Protein AF-A0A843C0A8-F1 (afdb_monomer)

Mean predicted aligned error: 5.06 Å

pLDDT: mean 87.98, std 15.16, range [51.0, 98.56]

Secondary structure (DSSP, 8-state):
-HHHHHHHTTSHHHHHHHHHHHHIIIIIIIIISSTTHHHH-GGG--HHHHHHHHHHHHHHTTTHHHHHHHHHHH-TTTGGGS-HHHHHHHHHHHHHHHHHHH-

Sequence (103 aa):
MEETIKKECSDVNVALLLATALHAEGEEIRIGRAGEAGEEDAACIVTDELIGIDIVEYIGGKKALFNFVYYDTRKPGILGRLGVFMDDAIGGLIAGCMTKMLE

Solvent-accessible surface area (backbone atoms only — not comparable to full-atom values): 5330 Å² total; per-residue (Å²): 104,72,66,52,48,58,53,49,57,67,36,68,67,47,37,50,52,49,51,48,27,51,44,42,54,58,42,33,53,71,72,51,80,44,51,70,47,49,77,77,41,57,86,78,59,59,62,32,57,49,48,9,48,52,39,8,38,72,60,24,33,79,72,8,50,60,48,24,55,54,39,62,77,61,30,63,83,67,36,67,71,48,55,77,21,45,24,30,36,50,30,7,47,51,18,2,44,54,40,53,73,73,109

Radius of gyration: 13.35 Å; Cα contacts (8 Å, |Δi|>4): 136; chains: 1; bounding box: 30×21×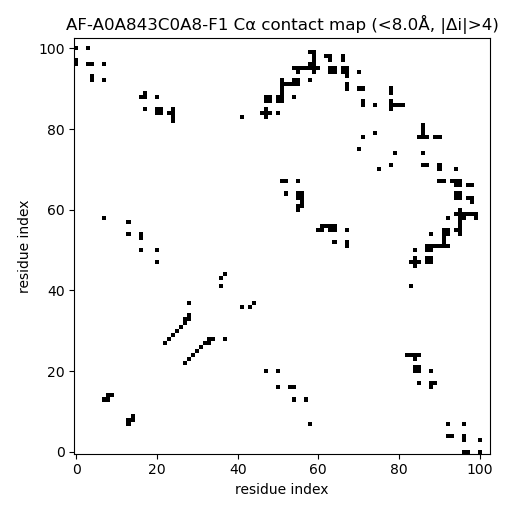39 Å

Structure (mmCIF, N/CA/C/O backbone):
data_AF-A0A843C0A8-F1
#
_entry.id   AF-A0A843C0A8-F1
#
loop_
_atom_site.group_PDB
_atom_site.id
_atom_site.type_symbol
_atom_site.label_atom_id
_atom_site.label_alt_id
_atom_site.label_comp_id
_atom_site.label_asym_id
_atom_site.label_entity_id
_atom_site.label_seq_id
_atom_site.pdbx_PDB_ins_code
_atom_site.Cartn_x
_atom_site.Cartn_y
_atom_site.Cartn_z
_atom_site.occupancy
_atom_site.B_iso_or_equiv
_atom_site.auth_seq_id
_atom_site.auth_comp_id
_atom_site.auth_asym_id
_atom_site.auth_atom_id
_atom_site.pdbx_PDB_model_num
ATOM 1 N N . MET A 1 1 ? -2.539 -6.591 15.022 1.00 91.19 1 MET A N 1
ATOM 2 C CA . MET A 1 1 ? -1.842 -6.420 13.732 1.00 91.19 1 MET A CA 1
ATOM 3 C C . MET A 1 1 ? -2.346 -7.424 12.721 1.00 91.19 1 MET A C 1
ATOM 5 O O . MET A 1 1 ? -2.997 -7.006 11.782 1.00 91.19 1 MET A O 1
ATOM 9 N N . GLU A 1 2 ? -2.148 -8.728 12.934 1.00 94.94 2 GLU A N 1
ATOM 10 C CA . GLU A 1 2 ? -2.644 -9.758 12.006 1.00 94.94 2 GLU A CA 1
ATOM 11 C C . GLU A 1 2 ? -4.156 -9.661 11.734 1.00 94.94 2 GLU A C 1
ATOM 13 O O . GLU A 1 2 ? -4.574 -9.673 10.582 1.00 94.94 2 GLU A O 1
ATOM 18 N N . GLU A 1 3 ? -4.979 -9.517 12.777 1.00 95.94 3 GLU A N 1
ATOM 19 C CA . GLU A 1 3 ? -6.435 -9.380 12.630 1.00 95.94 3 GLU A CA 1
ATOM 20 C C . GLU A 1 3 ? -6.830 -8.122 11.841 1.00 95.94 3 GLU A C 1
ATOM 22 O O . GLU A 1 3 ? -7.658 -8.198 10.936 1.00 95.94 3 GLU A O 1
ATOM 27 N N . THR A 1 4 ? -6.186 -6.986 12.125 1.00 96.88 4 THR A N 1
ATOM 28 C CA . THR A 1 4 ? -6.382 -5.732 11.384 1.00 96.88 4 THR A CA 1
ATOM 29 C C . THR A 1 4 ? -6.036 -5.913 9.914 1.00 96.88 4 THR A C 1
ATOM 31 O O . THR A 1 4 ? -6.850 -5.587 9.063 1.00 96.88 4 THR A O 1
ATOM 34 N N . ILE A 1 5 ? -4.882 -6.512 9.609 1.00 97.31 5 ILE A N 1
ATOM 35 C CA . ILE A 1 5 ? -4.467 -6.783 8.229 1.00 97.31 5 ILE A CA 1
ATOM 36 C C . ILE A 1 5 ? -5.505 -7.657 7.517 1.00 97.31 5 ILE A C 1
ATOM 38 O O . ILE A 1 5 ? -5.927 -7.321 6.418 1.00 97.31 5 ILE A O 1
ATOM 42 N N . LYS A 1 6 ? -5.981 -8.742 8.145 1.00 97.50 6 LYS A N 1
ATOM 43 C CA . LYS A 1 6 ? -7.025 -9.602 7.554 1.00 97.50 6 LYS A CA 1
ATOM 44 C C . LYS A 1 6 ? -8.316 -8.833 7.269 1.00 97.50 6 LYS A C 1
ATOM 46 O O . LYS A 1 6 ? -8.933 -9.042 6.225 1.00 97.50 6 LYS A O 1
ATOM 51 N N . LYS A 1 7 ? -8.718 -7.956 8.191 1.00 97.50 7 LYS A N 1
ATOM 52 C CA . LYS A 1 7 ? -9.901 -7.110 8.035 1.00 97.50 7 LYS A CA 1
ATOM 53 C C . LYS A 1 7 ? -9.738 -6.136 6.870 1.00 97.50 7 LYS A C 1
ATOM 55 O O . LYS A 1 7 ? -10.614 -6.097 6.015 1.00 97.50 7 LYS A O 1
ATOM 60 N N . GLU A 1 8 ? -8.635 -5.392 6.814 1.00 97.88 8 GLU A N 1
ATOM 61 C CA . GLU A 1 8 ? -8.407 -4.413 5.745 1.00 97.88 8 GLU A CA 1
ATOM 62 C C . GLU A 1 8 ? -8.216 -5.096 4.384 1.00 97.88 8 GLU A C 1
ATOM 64 O O . GLU A 1 8 ? -8.770 -4.626 3.404 1.00 97.88 8 GLU A O 1
ATOM 69 N N . CYS A 1 9 ? -7.572 -6.266 4.306 1.00 97.06 9 CYS A N 1
ATOM 70 C CA . CYS A 1 9 ? -7.517 -7.052 3.063 1.00 97.06 9 CYS A CA 1
ATOM 71 C C . CYS A 1 9 ? -8.892 -7.535 2.567 1.00 97.06 9 CYS A C 1
ATOM 73 O O . CYS A 1 9 ? -9.009 -7.948 1.416 1.00 97.06 9 CYS A O 1
ATOM 75 N N . SER A 1 10 ? -9.914 -7.541 3.430 1.00 97.00 10 SER A N 1
ATOM 76 C CA . SER A 1 10 ? -11.289 -7.893 3.054 1.00 97.00 10 SER A CA 1
ATOM 77 C C . SER A 1 10 ? -12.103 -6.681 2.579 1.00 97.00 10 SER A C 1
ATOM 79 O O . SER A 1 10 ? -13.213 -6.859 2.077 1.00 97.00 10 SER A O 1
ATOM 81 N N . ASP A 1 11 ? -11.585 -5.458 2.741 1.00 98.31 11 ASP A N 1
ATOM 82 C CA . ASP A 1 11 ? -12.172 -4.257 2.149 1.00 98.31 11 ASP A CA 1
ATOM 83 C C . ASP A 1 11 ? -11.975 -4.285 0.628 1.00 98.31 11 ASP A C 1
ATOM 85 O O . ASP A 1 11 ? -10.892 -4.588 0.126 1.00 98.31 11 ASP A O 1
ATOM 89 N N . VAL A 1 12 ? -13.037 -3.975 -0.119 1.00 98.31 12 VAL A N 1
ATOM 90 C CA . VAL A 1 12 ? -13.036 -4.082 -1.583 1.00 98.31 12 VAL A CA 1
ATOM 91 C C . VAL A 1 12 ? -12.021 -3.146 -2.243 1.00 98.31 12 VAL A C 1
ATOM 93 O O . VAL A 1 12 ? -11.397 -3.535 -3.225 1.00 98.31 12 VAL A O 1
ATOM 96 N N . ASN A 1 13 ? -11.814 -1.942 -1.708 1.00 98.25 13 ASN A N 1
ATOM 97 C CA . ASN A 1 13 ? -10.900 -0.965 -2.293 1.00 98.25 13 ASN A CA 1
ATOM 98 C C . ASN A 1 13 ? -9.452 -1.380 -2.042 1.00 98.25 13 ASN A C 1
ATOM 100 O O . ASN A 1 13 ? -8.646 -1.392 -2.970 1.00 98.25 13 ASN A O 1
ATOM 104 N N . VAL A 1 14 ? -9.143 -1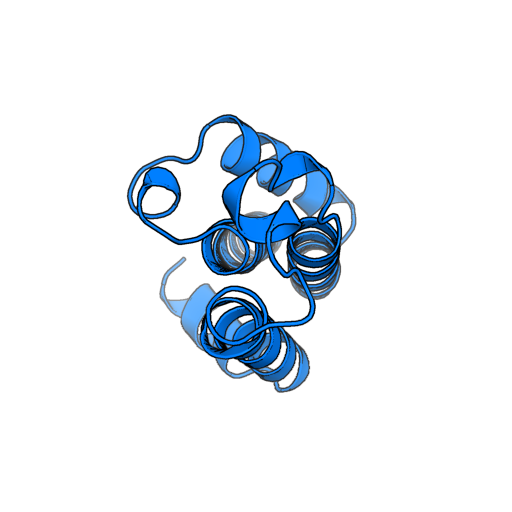.815 -0.817 1.00 98.31 14 VAL A N 1
ATOM 105 C CA . VAL A 1 14 ? -7.817 -2.352 -0.476 1.00 98.31 14 VAL A CA 1
ATOM 106 C C . VAL A 1 14 ? -7.513 -3.595 -1.313 1.00 98.31 14 VAL A C 1
ATOM 108 O O . VAL A 1 14 ? -6.435 -3.696 -1.895 1.00 98.31 14 VAL A O 1
ATOM 111 N N . ALA A 1 15 ? -8.467 -4.519 -1.442 1.00 98.19 15 ALA A N 1
ATOM 112 C CA . ALA A 1 15 ? -8.298 -5.724 -2.249 1.00 98.19 15 ALA A CA 1
ATOM 113 C C . ALA A 1 15 ? -8.054 -5.410 -3.735 1.00 98.19 15 ALA A C 1
ATOM 115 O O . ALA A 1 15 ? -7.200 -6.041 -4.358 1.00 98.19 15 ALA A O 1
ATOM 116 N N . LEU A 1 16 ? -8.765 -4.430 -4.305 1.00 98.25 16 LEU A N 1
ATOM 117 C CA . LEU A 1 16 ? -8.574 -4.009 -5.697 1.00 98.25 16 LEU A CA 1
ATOM 118 C C . LEU A 1 16 ? -7.222 -3.320 -5.920 1.00 98.25 16 LEU A C 1
ATOM 120 O O . LEU A 1 16 ? -6.573 -3.590 -6.931 1.00 98.25 16 LEU A O 1
ATOM 124 N N . LEU A 1 17 ? -6.766 -2.486 -4.984 1.00 98.06 17 LEU A N 1
ATOM 125 C CA . LEU A 1 17 ? -5.441 -1.858 -5.048 1.00 98.06 17 LEU A CA 1
ATOM 126 C C . LEU A 1 17 ? -4.323 -2.908 -4.965 1.00 98.06 17 LEU A C 1
ATOM 128 O O . LEU A 1 17 ? -3.417 -2.909 -5.796 1.00 98.06 17 LEU A O 1
ATOM 132 N N . LEU A 1 18 ? -4.435 -3.870 -4.043 1.00 97.81 18 LEU A N 1
ATOM 133 C CA . LEU A 1 18 ? -3.493 -4.990 -3.932 1.00 97.81 18 LEU A CA 1
ATOM 134 C C . LEU A 1 18 ? -3.487 -5.871 -5.189 1.00 97.81 18 LEU A C 1
ATOM 136 O O . LEU A 1 18 ? -2.425 -6.274 -5.659 1.00 97.81 18 LEU A O 1
ATOM 140 N N . ALA A 1 19 ? -4.659 -6.161 -5.759 1.00 96.25 19 ALA A N 1
ATOM 141 C CA . ALA A 1 19 ? -4.760 -6.912 -7.008 1.00 96.25 19 ALA A CA 1
ATOM 142 C C . ALA A 1 19 ? -4.140 -6.145 -8.186 1.00 96.25 19 ALA A C 1
ATOM 144 O O . ALA A 1 19 ? -3.503 -6.756 -9.042 1.00 96.25 19 ALA A O 1
ATOM 145 N N . THR A 1 20 ? -4.289 -4.818 -8.210 1.00 94.69 20 THR A N 1
ATOM 146 C CA . THR A 1 20 ? -3.684 -3.946 -9.226 1.00 94.69 20 THR A CA 1
ATOM 147 C C . THR A 1 20 ? -2.163 -3.967 -9.125 1.00 94.69 20 THR A C 1
ATOM 149 O O . THR A 1 20 ? -1.509 -4.190 -10.139 1.00 94.69 20 THR A O 1
ATOM 152 N N . ALA A 1 21 ? -1.602 -3.831 -7.919 1.00 94.25 21 ALA A N 1
ATOM 153 C CA . ALA A 1 21 ? -0.161 -3.954 -7.690 1.00 94.25 21 ALA A CA 1
ATOM 154 C C . ALA A 1 21 ? 0.371 -5.320 -8.144 1.00 94.25 21 ALA A C 1
ATOM 156 O O . ALA A 1 21 ? 1.335 -5.397 -8.903 1.00 94.25 21 ALA A O 1
ATOM 157 N N . LEU A 1 22 ? -0.312 -6.404 -7.759 1.00 92.94 22 LEU A N 1
ATOM 158 C CA . LEU A 1 22 ? 0.083 -7.762 -8.131 1.00 92.94 22 LEU A CA 1
ATOM 159 C C . LEU A 1 22 ? 0.032 -7.985 -9.648 1.00 92.94 22 LEU A C 1
ATOM 161 O O . LEU A 1 22 ? 0.902 -8.652 -10.208 1.00 92.94 22 LEU A O 1
ATOM 165 N N . HIS A 1 23 ? -0.987 -7.444 -10.316 1.00 91.00 23 HIS A N 1
ATOM 166 C CA . HIS A 1 23 ? -1.118 -7.524 -11.766 1.00 91.00 23 HIS A CA 1
ATOM 167 C C . HIS A 1 23 ? -0.051 -6.685 -12.481 1.00 91.00 23 HIS A C 1
ATOM 169 O O . HIS A 1 23 ? 0.550 -7.170 -13.435 1.00 91.00 23 HIS A O 1
ATOM 175 N N . A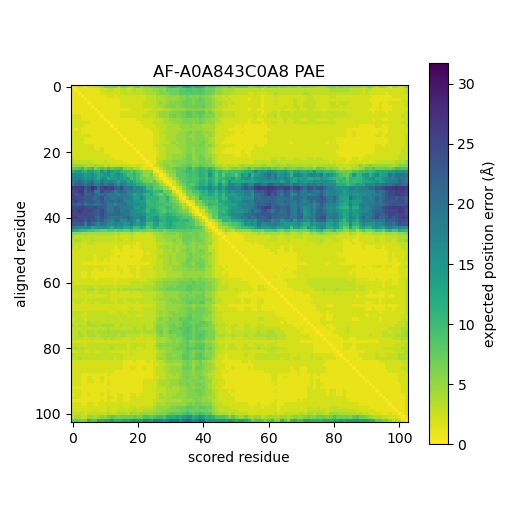LA A 1 24 ? 0.237 -5.473 -12.001 1.00 87.38 24 ALA A N 1
ATOM 176 C CA . ALA A 1 24 ? 1.268 -4.602 -12.563 1.00 87.38 24 ALA A CA 1
ATOM 177 C C . ALA A 1 24 ? 2.672 -5.225 -12.447 1.00 87.38 24 ALA A C 1
ATOM 179 O O . ALA A 1 24 ? 3.408 -5.291 -13.432 1.00 87.38 24 ALA A O 1
ATOM 180 N N . GLU A 1 25 ? 2.996 -5.796 -11.285 1.00 84.94 25 GLU A N 1
ATOM 181 C CA . 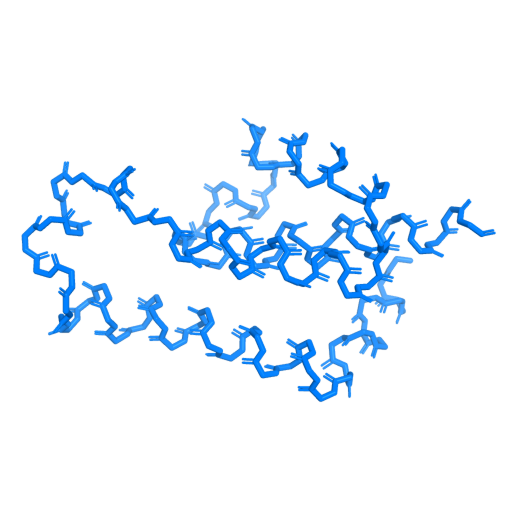GLU A 1 25 ? 4.208 -6.597 -11.065 1.00 84.94 25 GLU A CA 1
ATOM 182 C C . GLU A 1 25 ? 4.260 -7.832 -11.989 1.00 84.94 25 GLU A C 1
ATOM 184 O O . GLU A 1 25 ? 5.309 -8.278 -12.467 1.00 84.94 25 GLU A O 1
ATOM 189 N N . GLY A 1 26 ? 3.092 -8.442 -12.199 1.00 75.69 26 GLY A N 1
ATOM 190 C CA . GLY A 1 26 ? 2.912 -9.681 -12.937 1.00 75.69 26 GLY A CA 1
ATOM 191 C C . GLY A 1 26 ? 3.099 -9.559 -14.435 1.00 75.69 26 GLY A C 1
ATOM 192 O O . GLY A 1 26 ? 3.826 -10.349 -15.030 1.00 75.69 26 GLY A O 1
ATOM 193 N N . GLU A 1 27 ? 2.431 -8.575 -15.012 1.00 69.81 27 GLU A N 1
ATOM 194 C CA . GLU A 1 27 ? 2.155 -8.496 -16.439 1.00 69.81 27 GLU A CA 1
ATOM 195 C C . GLU A 1 27 ? 2.754 -7.218 -17.038 1.00 69.81 27 GLU A C 1
ATOM 197 O O . GLU A 1 27 ? 3.327 -7.248 -18.121 1.00 69.81 27 GLU A O 1
ATOM 202 N N . GLU A 1 28 ? 2.718 -6.087 -16.333 1.00 65.38 28 GLU A N 1
ATOM 203 C CA . GLU A 1 28 ? 3.124 -4.798 -16.917 1.00 65.38 28 GLU A CA 1
ATOM 204 C C . GLU A 1 28 ? 4.643 -4.558 -16.842 1.00 65.38 28 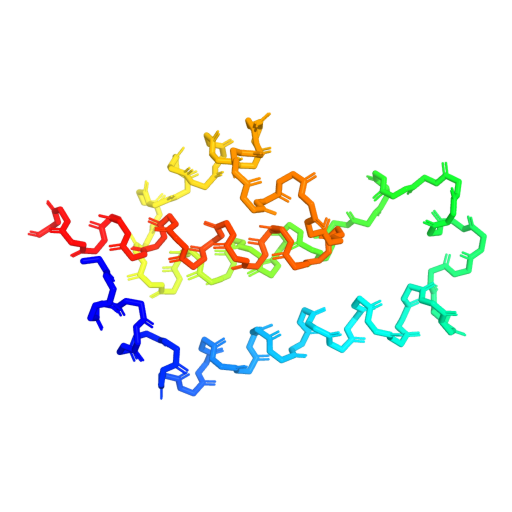GLU A C 1
ATOM 206 O O . GLU A 1 28 ? 5.204 -3.975 -17.776 1.00 65.38 28 GLU A O 1
ATOM 211 N N . ILE A 1 29 ? 5.317 -5.072 -15.800 1.00 63.88 2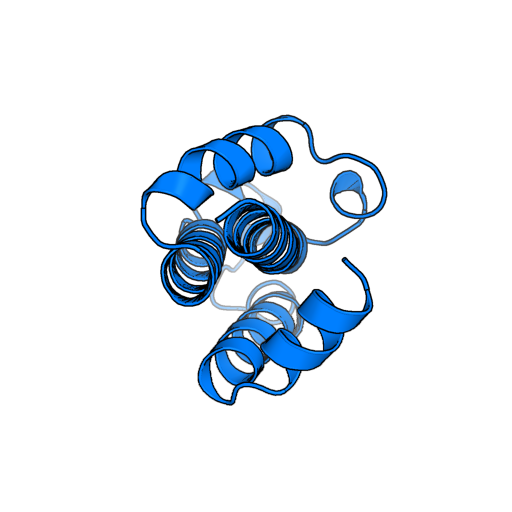9 ILE A N 1
ATOM 212 C CA . ILE A 1 29 ? 6.790 -5.108 -15.709 1.00 63.88 29 ILE A CA 1
ATOM 213 C C . ILE A 1 29 ? 7.370 -6.270 -16.525 1.00 63.88 29 ILE A C 1
ATOM 215 O O . ILE A 1 29 ? 8.322 -6.080 -17.275 1.00 63.88 29 ILE A O 1
ATOM 219 N N . ARG A 1 30 ? 6.803 -7.480 -16.410 1.00 58.22 30 ARG A N 1
ATOM 220 C CA . ARG A 1 30 ? 7.370 -8.684 -17.054 1.00 58.22 30 ARG A CA 1
ATOM 221 C C . ARG A 1 30 ? 6.976 -8.880 -18.520 1.00 58.22 30 ARG A C 1
ATOM 223 O O . ARG A 1 30 ? 7.673 -9.615 -19.215 1.00 58.22 30 ARG A O 1
ATOM 230 N N . ILE A 1 31 ? 5.857 -8.308 -18.976 1.00 56.38 31 ILE A N 1
ATOM 231 C CA . ILE A 1 31 ? 5.257 -8.595 -20.299 1.00 56.38 31 ILE A CA 1
ATOM 232 C C . ILE A 1 31 ? 5.006 -7.307 -21.110 1.00 56.38 31 ILE A C 1
ATOM 234 O O . ILE A 1 31 ? 5.088 -7.344 -22.336 1.00 56.38 31 ILE A O 1
ATOM 238 N N . GLY A 1 32 ? 4.834 -6.155 -20.445 1.00 54.50 32 GLY A N 1
ATOM 239 C CA . GLY A 1 32 ? 5.304 -4.857 -20.945 1.00 54.50 32 GLY A CA 1
ATOM 240 C C . GLY A 1 32 ? 4.257 -3.784 -21.290 1.00 54.50 32 GLY A C 1
ATOM 241 O O . GLY A 1 32 ? 3.636 -3.815 -22.351 1.00 54.50 32 GLY A O 1
ATOM 242 N N . ARG A 1 33 ? 4.251 -2.713 -20.481 1.00 53.53 33 ARG A N 1
ATOM 243 C CA . ARG A 1 33 ? 4.199 -1.295 -20.927 1.00 53.53 33 ARG A CA 1
ATOM 244 C C . ARG A 1 33 ? 5.380 -0.459 -20.413 1.00 53.53 33 ARG A C 1
ATOM 246 O O . ARG A 1 33 ? 5.611 0.627 -20.937 1.00 53.53 33 ARG A O 1
ATOM 253 N N . ALA A 1 34 ? 6.146 -0.983 -19.450 1.00 54.25 34 ALA A N 1
ATOM 254 C CA . ALA A 1 34 ? 7.399 -0.394 -18.974 1.00 54.25 34 ALA A CA 1
ATOM 255 C C . ALA A 1 34 ? 8.597 -0.682 -19.906 1.00 54.25 34 ALA A C 1
ATOM 257 O O . ALA A 1 34 ? 9.565 0.068 -19.892 1.00 54.25 34 ALA A O 1
ATOM 258 N N . GLY A 1 35 ? 8.523 -1.715 -20.760 1.00 56.06 35 GLY A N 1
ATOM 259 C CA . GLY A 1 35 ? 9.581 -2.049 -21.730 1.00 56.06 35 GLY A CA 1
ATOM 260 C C . GLY A 1 35 ? 10.975 -2.180 -21.093 1.00 56.06 35 GLY A C 1
ATOM 261 O O . GLY A 1 35 ? 11.084 -2.529 -19.921 1.00 56.06 35 GLY A O 1
ATOM 262 N N . GLU A 1 36 ? 12.030 -1.841 -21.845 1.00 52.22 36 GLU A N 1
ATOM 263 C CA . GLU A 1 36 ? 13.420 -1.754 -21.345 1.00 52.22 36 GLU A CA 1
ATOM 264 C C . GLU A 1 36 ? 13.567 -0.785 -20.149 1.00 52.22 36 GLU A C 1
ATOM 266 O O . GLU A 1 36 ? 14.438 -0.981 -19.308 1.00 52.22 36 GLU A O 1
ATOM 271 N N . ALA A 1 37 ? 12.679 0.211 -19.995 1.00 52.41 37 ALA A N 1
ATOM 272 C CA . ALA A 1 37 ? 12.727 1.154 -18.871 1.00 52.41 37 ALA A CA 1
ATOM 273 C C . ALA A 1 37 ? 12.393 0.499 -17.517 1.00 52.41 37 ALA A C 1
ATOM 275 O O . ALA A 1 37 ? 12.874 0.961 -16.488 1.00 52.41 37 ALA A O 1
ATOM 276 N N . GLY A 1 38 ? 11.625 -0.598 -17.507 1.00 53.78 38 GLY A N 1
ATOM 277 C CA . GLY A 1 38 ? 11.406 -1.403 -16.300 1.00 53.78 38 GLY A CA 1
ATOM 278 C C . GLY A 1 38 ? 12.626 -2.237 -15.885 1.00 53.78 38 GLY A C 1
ATOM 279 O O . GLY A 1 38 ? 12.739 -2.594 -14.714 1.00 53.78 38 GLY A O 1
ATOM 280 N N . GLU A 1 39 ? 13.540 -2.533 -16.818 1.00 53.12 39 GLU A N 1
ATOM 281 C CA . GLU A 1 39 ? 14.797 -3.249 -16.550 1.00 53.12 39 GLU A CA 1
ATOM 282 C C . GLU A 1 39 ? 15.959 -2.294 -16.230 1.00 53.12 39 GLU A C 1
ATOM 284 O O . GLU A 1 39 ? 16.803 -2.626 -15.396 1.00 53.12 39 GLU A O 1
ATOM 289 N N . GLU A 1 40 ? 16.007 -1.117 -16.865 1.00 51.00 40 GLU A N 1
ATOM 290 C CA . GLU A 1 40 ? 17.107 -0.154 -16.715 1.00 51.00 40 GLU A CA 1
ATOM 291 C C . GLU A 1 40 ? 16.876 0.907 -15.633 1.00 51.00 40 GLU A C 1
ATOM 293 O O . GLU A 1 40 ? 17.852 1.342 -15.018 1.00 51.00 40 GLU A O 1
ATOM 298 N N . ASP A 1 41 ? 15.630 1.326 -15.369 1.00 51.03 41 ASP A N 1
ATOM 299 C CA . ASP A 1 41 ? 15.370 2.399 -14.404 1.00 51.03 41 ASP A CA 1
ATOM 300 C C . ASP A 1 41 ? 13.970 2.322 -13.771 1.00 51.03 41 ASP A C 1
ATOM 302 O O . ASP A 1 41 ? 13.063 3.109 -14.062 1.00 51.03 41 ASP A O 1
ATOM 306 N N . ALA A 1 42 ? 13.806 1.381 -12.833 1.00 55.16 42 ALA A N 1
ATOM 307 C CA . ALA A 1 42 ? 12.615 1.279 -11.984 1.00 55.16 42 ALA A CA 1
ATOM 308 C C . ALA A 1 42 ? 12.265 2.607 -11.277 1.00 55.16 42 ALA A C 1
ATOM 310 O O . ALA A 1 42 ? 11.100 2.843 -10.981 1.00 55.16 42 ALA A O 1
ATOM 311 N N . ALA A 1 43 ? 13.236 3.511 -11.089 1.00 57.38 43 ALA A N 1
ATOM 312 C CA . ALA A 1 43 ? 13.030 4.823 -10.473 1.00 57.38 43 ALA A CA 1
ATOM 313 C C . ALA A 1 43 ? 12.149 5.786 -11.296 1.00 57.38 43 ALA A C 1
ATOM 315 O O . ALA A 1 43 ? 11.724 6.818 -10.780 1.00 57.38 43 ALA A O 1
ATOM 316 N N . CYS A 1 44 ? 11.876 5.489 -12.572 1.00 62.47 44 CYS A N 1
ATOM 317 C CA . CYS A 1 44 ? 10.963 6.283 -13.399 1.00 62.47 44 CYS A CA 1
ATOM 318 C C . CYS A 1 44 ? 9.486 5.875 -13.240 1.00 62.47 44 CYS A C 1
ATOM 320 O O . CYS A 1 44 ? 8.596 6.581 -13.729 1.00 62.47 44 CYS A O 1
ATOM 322 N N . ILE A 1 45 ? 9.209 4.743 -12.589 1.00 75.69 45 ILE A N 1
ATOM 323 C CA . ILE A 1 45 ? 7.853 4.283 -12.302 1.00 75.69 45 ILE A CA 1
ATOM 324 C C . ILE A 1 45 ? 7.464 4.868 -10.947 1.00 75.69 45 ILE A C 1
ATOM 326 O O . ILE A 1 45 ? 8.118 4.618 -9.955 1.00 75.69 45 ILE A O 1
ATOM 330 N N . VAL A 1 46 ? 6.424 5.703 -10.947 1.00 86.69 46 VAL A N 1
ATOM 331 C CA . VAL A 1 46 ? 5.854 6.325 -9.732 1.00 86.69 46 VAL A CA 1
ATOM 332 C C . VAL A 1 46 ? 4.522 5.650 -9.362 1.00 86.69 46 VAL A C 1
ATOM 334 O O . VAL A 1 46 ? 3.817 6.036 -8.439 1.00 86.69 46 VAL A O 1
ATOM 337 N N . THR A 1 47 ? 4.082 4.680 -10.167 1.00 88.56 47 THR A N 1
ATOM 338 C CA . THR A 1 47 ? 2.731 4.104 -10.050 1.00 88.56 47 THR A CA 1
ATOM 339 C C . THR A 1 47 ? 2.619 3.130 -8.876 1.00 88.56 47 THR A C 1
ATOM 341 O O . THR A 1 47 ? 1.570 3.063 -8.244 1.00 88.56 47 THR A O 1
ATOM 344 N N . ASP A 1 48 ? 3.690 2.405 -8.584 1.00 89.31 48 ASP A N 1
ATOM 345 C CA . ASP A 1 48 ? 3.924 1.646 -7.354 1.00 89.31 48 ASP A CA 1
ATOM 346 C C . ASP A 1 48 ? 3.780 2.528 -6.107 1.00 89.31 48 ASP A C 1
ATOM 348 O O . ASP A 1 48 ? 2.918 2.250 -5.265 1.00 89.31 48 ASP A O 1
ATOM 352 N N . GLU A 1 49 ? 4.490 3.660 -6.067 1.00 93.06 49 GLU A N 1
ATOM 353 C CA . GLU A 1 49 ? 4.441 4.598 -4.943 1.00 93.06 49 GLU A CA 1
ATOM 354 C C . GLU A 1 49 ? 3.022 5.159 -4.757 1.00 93.06 49 GLU A C 1
ATOM 356 O O . GLU A 1 49 ? 2.507 5.232 -3.637 1.00 93.06 49 GLU A O 1
ATOM 361 N N . LEU A 1 50 ? 2.347 5.522 -5.858 1.00 95.88 50 LEU A N 1
ATOM 362 C CA . LEU A 1 50 ? 0.966 6.017 -5.833 1.00 95.88 50 LEU A CA 1
ATOM 363 C C . LEU A 1 50 ? -0.014 4.967 -5.297 1.00 95.88 50 LEU A C 1
ATOM 365 O O . LEU A 1 50 ? -0.874 5.308 -4.486 1.00 95.88 50 LEU A O 1
ATOM 369 N N . ILE A 1 51 ? 0.130 3.697 -5.687 1.00 96.38 51 ILE A N 1
ATOM 370 C CA . ILE A 1 51 ? -0.699 2.614 -5.141 1.00 96.38 51 ILE A CA 1
ATOM 371 C C . ILE A 1 51 ? -0.436 2.440 -3.638 1.00 96.38 51 ILE A C 1
ATOM 373 O O . ILE A 1 51 ? -1.386 2.297 -2.863 1.00 96.38 51 ILE A O 1
ATOM 377 N N . GLY A 1 52 ? 0.827 2.480 -3.205 1.00 97.50 52 GLY A N 1
ATOM 378 C CA . GLY A 1 52 ? 1.191 2.421 -1.786 1.00 97.50 52 GLY A CA 1
ATOM 379 C C . GLY A 1 52 ? 0.581 3.570 -0.973 1.00 97.50 52 GLY A C 1
ATOM 380 O O . GLY A 1 52 ? -0.003 3.340 0.093 1.00 97.50 52 GLY A O 1
ATOM 381 N N . ILE A 1 53 ? 0.642 4.795 -1.505 1.00 98.00 53 ILE A N 1
ATOM 382 C CA . ILE A 1 53 ? 0.037 6.002 -0.921 1.00 98.00 53 ILE A CA 1
ATOM 383 C C . ILE A 1 53 ? -1.487 5.872 -0.836 1.00 98.00 53 ILE A C 1
ATOM 385 O O . ILE A 1 53 ? -2.058 6.145 0.222 1.00 98.00 53 ILE A O 1
ATOM 389 N N . ASP A 1 54 ? -2.150 5.414 -1.897 1.00 98.38 54 ASP A N 1
ATOM 390 C CA . ASP A 1 54 ? -3.604 5.241 -1.906 1.00 98.38 54 ASP A CA 1
ATOM 391 C C . ASP A 1 54 ? -4.047 4.230 -0.839 1.00 98.38 54 ASP A C 1
ATOM 393 O O . ASP A 1 54 ? -4.978 4.499 -0.075 1.00 98.38 54 ASP A O 1
ATOM 397 N N . ILE A 1 55 ? -3.344 3.097 -0.710 1.00 98.56 55 ILE A N 1
ATOM 398 C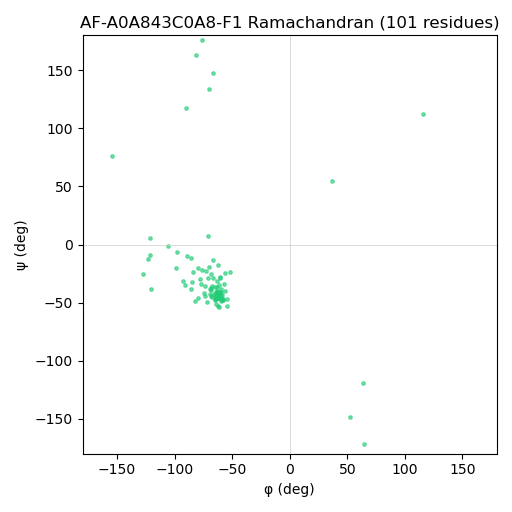 CA . ILE A 1 55 ? -3.619 2.104 0.340 1.00 98.56 55 ILE A CA 1
ATOM 399 C C . ILE A 1 55 ? -3.413 2.719 1.730 1.00 98.56 55 ILE A C 1
ATOM 401 O O . ILE A 1 55 ? -4.251 2.538 2.622 1.00 98.56 55 ILE A O 1
ATOM 405 N N . VAL A 1 56 ? -2.309 3.445 1.942 1.00 98.06 56 VAL A N 1
ATOM 406 C CA . VAL A 1 56 ? -1.984 3.972 3.269 1.00 98.06 56 VAL A CA 1
ATOM 407 C C . VAL A 1 56 ? -2.959 5.063 3.708 1.00 98.06 56 VAL A C 1
ATOM 409 O O . VAL A 1 56 ? -3.425 5.042 4.852 1.00 98.06 56 VAL A O 1
ATOM 412 N N . GLU A 1 57 ? -3.297 5.993 2.810 1.00 98.00 57 GLU A N 1
ATOM 413 C CA . GLU A 1 57 ? -4.236 7.074 3.100 1.00 98.00 57 GLU A CA 1
ATOM 414 C C . GLU A 1 57 ? -5.654 6.529 3.283 1.00 98.00 57 GLU A C 1
ATOM 416 O O . GLU A 1 57 ? -6.360 6.989 4.183 1.00 98.00 57 GLU A O 1
ATOM 421 N N . TYR A 1 58 ? -6.055 5.519 2.504 1.00 98.19 58 TYR A N 1
ATOM 422 C CA . TYR A 1 58 ? -7.366 4.888 2.644 1.00 98.19 58 TYR A CA 1
ATOM 423 C C . TYR A 1 58 ? -7.543 4.213 4.012 1.00 98.19 58 TYR A C 1
ATOM 425 O O . TYR A 1 58 ? -8.585 4.365 4.651 1.00 98.19 58 TYR A O 1
ATOM 433 N N . ILE A 1 59 ? -6.525 3.492 4.495 1.00 98.12 59 ILE A N 1
ATOM 434 C CA . ILE A 1 59 ? -6.624 2.738 5.753 1.00 98.12 59 ILE A CA 1
ATOM 435 C C . ILE A 1 59 ? -6.380 3.627 6.979 1.00 98.12 59 ILE A C 1
ATOM 437 O O . ILE A 1 59 ? -7.124 3.539 7.959 1.00 98.12 59 ILE A O 1
ATOM 441 N N . GLY A 1 60 ? -5.304 4.417 6.965 1.00 96.31 60 GLY A N 1
ATOM 442 C CA . GLY A 1 60 ? -4.777 5.114 8.145 1.00 96.31 60 GLY A CA 1
ATOM 443 C C . GLY A 1 60 ? -4.712 6.637 8.012 1.00 96.31 60 GLY A C 1
ATOM 444 O O . GLY A 1 60 ? -4.175 7.308 8.897 1.00 96.31 60 GLY A O 1
ATOM 445 N N . GLY A 1 61 ? -5.228 7.198 6.915 1.00 95.94 61 GLY A N 1
ATOM 446 C CA . GLY A 1 61 ? -5.213 8.633 6.653 1.00 95.94 61 GLY A CA 1
ATOM 447 C C . GLY A 1 61 ? -3.807 9.217 6.487 1.00 95.94 61 GLY A C 1
ATOM 448 O O . GLY A 1 61 ? -2.792 8.522 6.463 1.00 95.94 61 GLY A O 1
ATOM 449 N N . LYS A 1 62 ? -3.725 10.551 6.422 1.00 95.50 62 LYS A N 1
ATOM 450 C CA . LYS A 1 62 ? -2.469 11.267 6.119 1.00 95.50 62 LYS A CA 1
ATOM 451 C C . LYS A 1 62 ? -1.340 11.019 7.121 1.00 95.50 62 LYS A C 1
ATOM 453 O O . LYS A 1 62 ? -0.172 11.112 6.761 1.00 95.50 62 LYS A O 1
ATOM 458 N N . LYS A 1 63 ? -1.659 10.707 8.382 1.00 94.19 63 LYS A N 1
ATOM 459 C CA . LYS A 1 63 ? -0.639 10.395 9.400 1.00 94.19 63 LYS A CA 1
ATOM 460 C C . LYS A 1 63 ? 0.100 9.095 9.083 1.00 94.19 63 LYS A C 1
ATOM 462 O O . LYS A 1 63 ? 1.264 8.957 9.449 1.00 94.19 63 LYS A O 1
ATOM 467 N N . ALA A 1 64 ? -0.552 8.157 8.400 1.00 96.69 64 ALA A N 1
ATOM 468 C CA . ALA A 1 64 ? 0.046 6.871 8.088 1.00 96.69 64 ALA A CA 1
ATOM 469 C C . ALA A 1 64 ? 1.170 6.967 7.047 1.00 96.69 64 ALA A C 1
ATOM 471 O O . ALA A 1 64 ? 2.048 6.104 7.027 1.00 96.69 64 ALA A O 1
ATOM 472 N N . LEU A 1 65 ? 1.224 8.060 6.275 1.00 97.31 65 LEU A N 1
ATOM 473 C CA . LEU A 1 65 ? 2.309 8.333 5.330 1.00 97.31 65 LEU A CA 1
ATOM 474 C C . LEU A 1 65 ? 3.686 8.367 6.005 1.00 97.31 65 LEU A C 1
ATOM 476 O O . LEU A 1 65 ? 4.659 7.913 5.415 1.00 97.31 65 LEU A O 1
ATOM 480 N N . PHE A 1 66 ? 3.791 8.828 7.258 1.00 96.00 66 PHE A N 1
ATOM 481 C CA . PHE A 1 66 ? 5.072 8.817 7.978 1.00 96.00 66 PHE A CA 1
ATOM 482 C C . PHE A 1 66 ? 5.593 7.392 8.204 1.00 96.00 66 PHE A C 1
ATOM 484 O O . PHE A 1 66 ? 6.787 7.136 8.046 1.00 96.00 66 PHE A O 1
ATOM 491 N N . ASN A 1 67 ? 4.696 6.462 8.547 1.00 95.25 67 ASN A N 1
ATOM 492 C CA . ASN A 1 67 ? 5.043 5.051 8.694 1.00 95.25 67 ASN A CA 1
ATOM 493 C C . ASN A 1 67 ? 5.371 4.425 7.336 1.00 95.25 67 ASN A C 1
ATOM 495 O O . ASN A 1 67 ? 6.313 3.643 7.250 1.00 95.25 67 ASN A O 1
ATOM 499 N N . PHE A 1 68 ? 4.637 4.797 6.285 1.00 97.38 68 PHE A N 1
ATOM 500 C CA . PHE A 1 68 ? 4.882 4.311 4.929 1.00 97.38 68 PHE A CA 1
ATOM 501 C C . PHE A 1 68 ? 6.275 4.701 4.434 1.00 97.38 68 PHE A C 1
ATOM 503 O O . PHE A 1 68 ? 7.072 3.813 4.152 1.00 97.38 68 PHE A O 1
ATOM 510 N N . VAL A 1 69 ? 6.625 5.991 4.482 1.00 96.31 69 VAL A N 1
ATOM 511 C CA . VAL A 1 69 ? 7.963 6.483 4.104 1.00 96.31 69 VAL A CA 1
ATOM 512 C C . VAL A 1 69 ? 9.059 5.790 4.918 1.00 96.31 69 VAL A C 1
ATOM 514 O O . VAL A 1 69 ? 10.101 5.422 4.379 1.00 96.31 69 VAL A O 1
ATOM 517 N N . TYR A 1 70 ? 8.834 5.567 6.218 1.00 95.56 70 TYR A N 1
ATOM 518 C CA . TYR A 1 70 ? 9.793 4.848 7.057 1.00 95.56 70 TYR A CA 1
ATOM 519 C C . TYR A 1 70 ? 9.999 3.392 6.607 1.00 95.56 70 TYR A C 1
ATOM 521 O O . TYR A 1 70 ? 11.135 2.910 6.609 1.00 95.56 70 TYR A O 1
ATOM 529 N N . TYR A 1 71 ? 8.929 2.679 6.244 1.00 95.06 71 TYR A N 1
ATOM 530 C CA . TYR A 1 71 ? 9.020 1.290 5.795 1.00 95.06 71 TYR A CA 1
ATOM 531 C C . TYR A 1 71 ? 9.573 1.163 4.382 1.00 95.06 71 TYR A C 1
ATOM 533 O O . TYR A 1 71 ? 10.436 0.311 4.189 1.00 95.06 71 TYR A O 1
ATOM 541 N N . ASP A 1 72 ? 9.159 2.016 3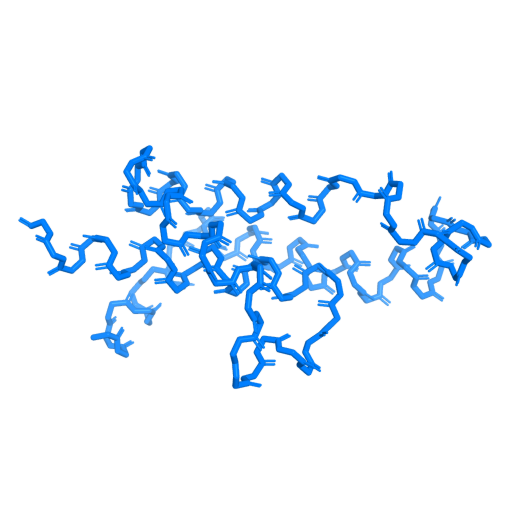.451 1.00 93.12 72 ASP A N 1
ATOM 542 C CA . ASP A 1 72 ? 9.683 2.028 2.085 1.00 93.12 72 ASP A CA 1
ATOM 543 C C . ASP A 1 72 ? 11.186 2.368 2.070 1.00 93.12 72 ASP A C 1
ATOM 545 O O . ASP A 1 72 ? 11.996 1.632 1.516 1.00 93.12 72 ASP A O 1
ATOM 549 N N . THR A 1 73 ? 11.629 3.358 2.855 1.00 93.62 73 THR A N 1
ATOM 550 C CA . THR A 1 73 ? 13.067 3.688 2.931 1.00 93.62 73 THR A CA 1
ATOM 551 C C . THR A 1 73 ? 13.914 2.523 3.465 1.00 93.62 73 THR A C 1
ATOM 553 O O . THR A 1 73 ? 15.081 2.366 3.104 1.00 93.62 73 THR A O 1
ATOM 556 N N . ARG A 1 74 ? 13.376 1.724 4.397 1.00 95.25 74 ARG A N 1
ATOM 557 C CA . ARG A 1 74 ? 14.149 0.673 5.087 1.00 95.25 74 ARG A CA 1
ATOM 558 C C . ARG A 1 74 ? 13.952 -0.731 4.530 1.00 95.25 74 ARG A C 1
ATOM 560 O O . ARG A 1 74 ? 14.758 -1.603 4.856 1.00 95.25 74 ARG A O 1
ATOM 567 N N . LYS A 1 75 ? 12.861 -0.964 3.803 1.00 93.75 75 LYS A N 1
ATOM 568 C CA . LYS A 1 75 ? 12.392 -2.254 3.270 1.00 93.75 75 LYS A CA 1
ATOM 569 C C . LYS A 1 75 ? 12.636 -3.448 4.216 1.00 93.75 75 LYS A C 1
ATOM 571 O O . LYS A 1 75 ? 13.268 -4.435 3.830 1.00 93.75 75 LYS A O 1
ATOM 576 N N . PRO A 1 76 ? 12.175 -3.404 5.486 1.00 94.25 76 PRO A N 1
ATOM 577 C CA . PRO A 1 76 ? 12.458 -4.460 6.453 1.00 94.25 76 PRO A CA 1
ATOM 578 C C . PRO A 1 76 ? 11.784 -5.793 6.092 1.00 94.25 76 PRO A C 1
ATOM 580 O O . PRO A 1 76 ? 10.653 -5.847 5.610 1.00 94.25 76 PRO A O 1
ATOM 583 N N . GLY A 1 77 ? 12.446 -6.900 6.437 1.00 95.56 77 GLY A N 1
ATOM 584 C CA . GLY A 1 77 ? 11.841 -8.232 6.404 1.00 95.56 77 GLY A CA 1
ATOM 585 C C . GLY A 1 77 ? 11.435 -8.678 4.998 1.00 95.56 77 GLY A C 1
ATOM 586 O O . GLY A 1 77 ? 12.294 -8.858 4.138 1.00 95.56 77 GLY A O 1
ATOM 587 N N . ILE A 1 78 ? 10.136 -8.927 4.797 1.00 95.19 78 ILE A N 1
ATOM 588 C CA . ILE A 1 78 ? 9.603 -9.381 3.505 1.00 95.19 78 ILE A CA 1
ATOM 589 C C . ILE A 1 78 ? 9.623 -8.271 2.449 1.00 95.19 78 ILE A C 1
ATOM 591 O O . ILE A 1 78 ? 9.782 -8.597 1.282 1.00 95.19 78 ILE A O 1
ATOM 595 N N . LEU A 1 79 ? 9.528 -6.993 2.846 1.00 95.00 79 LEU A N 1
ATOM 596 C CA . LEU A 1 79 ? 9.454 -5.862 1.913 1.00 95.00 79 LEU A CA 1
ATOM 597 C C . LEU A 1 79 ? 10.684 -5.810 0.999 1.00 95.00 79 LEU A C 1
ATOM 599 O O . LEU A 1 79 ? 10.535 -5.747 -0.209 1.00 95.00 79 LEU A O 1
ATOM 603 N N . GLY A 1 80 ? 11.891 -6.011 1.537 1.00 93.19 80 GLY A N 1
ATOM 604 C CA . GLY A 1 80 ? 13.123 -6.077 0.736 1.00 93.19 80 GLY A CA 1
ATOM 605 C C . GLY A 1 80 ? 13.282 -7.333 -0.135 1.00 93.19 80 GLY A C 1
ATOM 606 O O . GLY A 1 80 ? 14.365 -7.569 -0.664 1.00 93.19 80 GLY A O 1
ATOM 607 N N . ARG A 1 81 ? 12.258 -8.190 -0.223 1.00 93.75 81 ARG A N 1
ATOM 608 C CA . ARG A 1 81 ? 12.225 -9.392 -1.077 1.00 93.75 81 ARG A CA 1
ATOM 609 C C . ARG A 1 81 ? 11.065 -9.384 -2.070 1.00 93.75 81 ARG A C 1
ATOM 611 O O . ARG A 1 81 ? 10.977 -10.310 -2.875 1.00 93.75 81 ARG A O 1
ATOM 618 N N . LEU A 1 82 ? 10.146 -8.431 -1.944 1.00 91.75 82 LEU A N 1
ATOM 619 C CA . LEU A 1 82 ? 9.042 -8.260 -2.878 1.00 91.75 82 LEU A CA 1
ATOM 620 C C . LEU A 1 82 ? 9.540 -7.492 -4.108 1.00 91.75 82 LEU A C 1
ATOM 622 O O . LEU A 1 82 ? 10.635 -6.930 -4.093 1.00 91.75 82 LEU A O 1
ATOM 626 N N . GLY A 1 83 ? 8.767 -7.554 -5.189 1.00 87.19 83 GLY A N 1
ATOM 627 C CA . GLY A 1 83 ? 9.014 -6.696 -6.340 1.00 87.19 83 GLY A CA 1
ATOM 628 C C . GLY A 1 83 ? 8.542 -5.266 -6.070 1.00 87.19 83 GLY A C 1
ATOM 629 O O . GLY A 1 83 ? 7.977 -4.989 -5.013 1.00 87.19 83 GLY A O 1
ATOM 630 N N . VAL A 1 84 ? 8.809 -4.393 -7.036 1.00 87.06 84 VAL A N 1
ATOM 631 C CA . VAL A 1 84 ? 8.693 -2.929 -6.953 1.00 87.06 84 VAL A CA 1
ATOM 632 C C . VAL A 1 84 ? 7.255 -2.460 -6.710 1.00 87.06 84 VAL A C 1
ATOM 634 O O . VAL A 1 84 ? 7.035 -1.460 -6.055 1.00 87.06 84 VAL A O 1
ATOM 637 N N . PHE A 1 85 ? 6.242 -3.175 -7.201 1.00 91.88 85 PHE A N 1
ATOM 638 C CA . PHE A 1 85 ? 4.851 -2.796 -6.907 1.00 91.88 85 PHE A CA 1
ATOM 639 C C . PHE A 1 85 ? 4.363 -3.385 -5.588 1.00 91.88 85 PHE A C 1
ATOM 641 O O . PHE A 1 85 ? 3.577 -2.772 -4.859 1.00 91.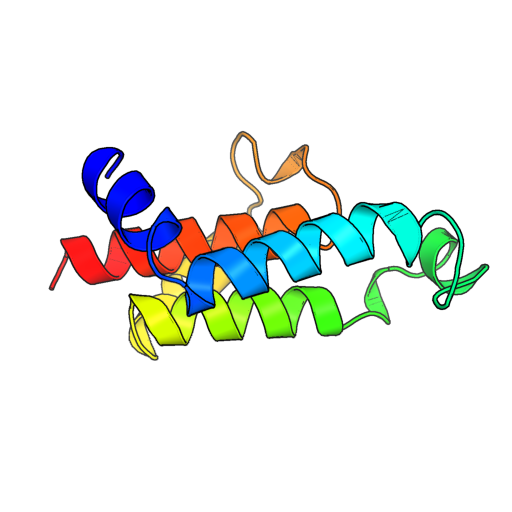88 85 PHE A O 1
ATOM 648 N N . MET A 1 86 ? 4.758 -4.624 -5.297 1.00 94.69 86 MET A N 1
ATOM 649 C CA . MET A 1 86 ? 4.262 -5.322 -4.125 1.00 94.69 86 MET A CA 1
ATOM 650 C C . MET A 1 86 ? 4.931 -4.865 -2.833 1.00 94.69 86 MET A C 1
ATOM 652 O O . MET A 1 86 ? 4.284 -4.953 -1.790 1.00 94.69 86 MET A O 1
ATOM 656 N N . ASP A 1 87 ? 6.182 -4.405 -2.845 1.00 94.62 87 ASP A N 1
ATOM 657 C CA . ASP A 1 87 ? 6.804 -3.853 -1.640 1.00 94.62 87 ASP A CA 1
ATOM 658 C C . ASP A 1 87 ? 6.107 -2.563 -1.187 1.00 94.62 87 ASP A C 1
ATOM 660 O O . ASP A 1 87 ? 5.766 -2.469 -0.006 1.00 94.62 87 ASP A O 1
ATOM 664 N N . ASP A 1 88 ? 5.763 -1.659 -2.102 1.00 95.75 88 ASP A N 1
ATOM 665 C CA . ASP A 1 88 ? 4.994 -0.449 -1.806 1.00 95.75 88 ASP A CA 1
ATOM 666 C C . ASP A 1 88 ? 3.558 -0.754 -1.399 1.00 95.75 88 ASP A C 1
ATOM 668 O O . ASP A 1 88 ? 3.068 -0.249 -0.384 1.00 95.75 88 ASP A O 1
ATOM 672 N N . ALA A 1 89 ? 2.873 -1.646 -2.115 1.00 97.62 89 ALA A N 1
ATOM 673 C CA . ALA A 1 89 ? 1.496 -1.990 -1.778 1.00 97.62 89 ALA A CA 1
ATOM 674 C C . ALA A 1 89 ? 1.388 -2.661 -0.393 1.00 97.62 89 ALA A C 1
ATOM 676 O O . ALA A 1 89 ? 0.509 -2.330 0.413 1.00 97.62 89 ALA A O 1
ATOM 677 N N . ILE A 1 90 ? 2.306 -3.581 -0.069 1.00 98.00 90 ILE A N 1
ATOM 678 C CA . ILE A 1 90 ? 2.356 -4.224 1.252 1.00 98.00 90 ILE A CA 1
ATOM 679 C C . ILE A 1 90 ? 2.888 -3.256 2.315 1.00 98.00 90 ILE A C 1
ATOM 681 O O . ILE A 1 90 ? 2.402 -3.273 3.449 1.00 98.00 90 ILE A O 1
ATOM 685 N N . GLY A 1 91 ? 3.833 -2.383 1.970 1.00 97.62 91 GLY A N 1
ATOM 686 C CA . GLY A 1 91 ? 4.318 -1.309 2.832 1.00 97.62 91 GLY A CA 1
ATOM 687 C C . GLY A 1 91 ? 3.189 -0.368 3.250 1.00 97.62 91 GLY A C 1
ATOM 688 O O . GLY A 1 91 ? 3.019 -0.106 4.445 1.00 97.62 91 GLY A O 1
ATOM 689 N N . GLY A 1 92 ? 2.362 0.060 2.293 1.00 97.94 92 GLY A N 1
ATOM 690 C CA . GLY A 1 92 ? 1.172 0.882 2.504 1.00 97.94 92 GLY A CA 1
ATOM 691 C C . GLY A 1 92 ? 0.132 0.175 3.370 1.00 97.94 92 GLY A C 1
ATOM 692 O O . GLY A 1 92 ? -0.366 0.749 4.340 1.00 97.94 92 GLY A O 1
ATOM 693 N N . LEU A 1 93 ? -0.131 -1.111 3.117 1.00 98.44 93 LEU A N 1
ATOM 694 C CA . LEU A 1 93 ? -1.032 -1.920 3.944 1.00 98.44 93 LEU A CA 1
ATOM 695 C C . LEU A 1 93 ? -0.557 -1.993 5.405 1.00 98.44 93 LEU A C 1
ATOM 697 O O . LEU A 1 93 ? -1.345 -1.773 6.329 1.00 98.44 93 LEU A O 1
ATOM 701 N N . ILE A 1 94 ? 0.730 -2.282 5.628 1.00 97.62 94 ILE A N 1
ATOM 702 C CA . ILE A 1 94 ? 1.323 -2.377 6.969 1.00 97.62 94 ILE A CA 1
ATOM 703 C C . ILE A 1 94 ? 1.281 -1.015 7.668 1.00 97.62 94 ILE A C 1
ATOM 705 O O . ILE A 1 94 ? 0.845 -0.938 8.817 1.00 97.62 94 ILE A O 1
ATOM 709 N N . ALA A 1 95 ? 1.693 0.062 6.997 1.00 97.44 95 ALA A N 1
ATOM 710 C CA . ALA A 1 95 ? 1.694 1.414 7.556 1.00 97.44 95 ALA A CA 1
ATOM 711 C C . ALA A 1 95 ? 0.287 1.925 7.888 1.00 97.44 95 ALA A C 1
ATOM 713 O O . ALA A 1 95 ? 0.076 2.504 8.963 1.00 97.44 95 ALA A O 1
ATOM 714 N N . GLY A 1 96 ? -0.682 1.656 7.013 1.00 97.94 96 GLY A N 1
ATOM 715 C CA . GLY A 1 96 ? -2.086 1.977 7.223 1.00 97.94 96 GLY A CA 1
ATOM 716 C C . GLY A 1 96 ? -2.641 1.232 8.433 1.00 97.94 96 GLY A C 1
ATOM 717 O O . GLY A 1 96 ? -3.139 1.857 9.372 1.00 97.94 96 GLY A O 1
ATOM 718 N N . CYS A 1 97 ? -2.473 -0.095 8.469 1.00 97.94 97 CYS A N 1
ATOM 719 C CA . CYS A 1 97 ? -2.934 -0.930 9.580 1.00 97.94 97 CYS A CA 1
ATOM 720 C C . CYS A 1 97 ? -2.279 -0.546 10.910 1.00 97.94 97 CYS A C 1
ATOM 722 O O . CYS A 1 97 ? -2.960 -0.502 11.935 1.00 97.94 97 CYS A O 1
ATOM 724 N N . MET A 1 98 ? -0.974 -0.258 10.905 1.00 96.19 98 MET A N 1
ATOM 725 C CA . MET A 1 98 ? -0.242 0.139 12.107 1.00 96.19 98 MET A CA 1
ATOM 726 C C . MET A 1 98 ? -0.792 1.448 12.672 1.00 96.19 98 MET A C 1
ATOM 728 O O . MET A 1 98 ? -1.040 1.546 13.869 1.00 96.19 98 MET A O 1
ATOM 732 N N . THR A 1 99 ? -1.020 2.439 11.811 1.00 95.62 99 THR A N 1
ATOM 733 C CA . THR A 1 99 ? -1.574 3.737 12.219 1.00 95.62 99 THR A CA 1
ATOM 734 C C . THR A 1 99 ? -2.988 3.582 12.763 1.00 95.62 99 THR A C 1
ATOM 736 O O . THR A 1 99 ? -3.264 4.045 13.863 1.00 95.62 99 THR A O 1
ATOM 739 N N . LYS A 1 100 ? -3.848 2.839 12.057 1.00 94.75 100 LYS A N 1
ATOM 740 C CA . LYS A 1 100 ? -5.234 2.566 12.466 1.00 94.75 100 LYS A CA 1
ATOM 741 C C . LYS A 1 100 ? -5.341 1.827 13.802 1.00 94.75 100 LYS A C 1
ATOM 743 O O . LYS A 1 100 ? -6.336 1.963 14.497 1.00 94.75 100 LYS A O 1
ATOM 748 N N . MET A 1 101 ? -4.342 1.018 14.158 1.00 94.19 101 MET A N 1
ATOM 749 C CA . MET A 1 101 ? -4.285 0.341 15.458 1.00 94.19 101 MET A CA 1
ATOM 750 C C . MET A 1 101 ? -3.883 1.251 16.623 1.00 94.19 101 MET A C 1
ATOM 752 O O . MET A 1 101 ? -4.098 0.873 17.773 1.00 94.19 101 MET A O 1
ATOM 756 N N . LEU A 1 102 ? -3.212 2.367 16.337 1.00 88.69 102 LEU A N 1
ATOM 757 C CA . LEU A 1 102 ? -2.693 3.301 17.337 1.00 88.69 102 LEU A CA 1
ATOM 758 C C . LEU A 1 102 ? -3.612 4.514 17.557 1.00 88.69 102 LEU A C 1
ATOM 760 O O . LEU A 1 102 ? -3.326 5.316 18.448 1.00 88.69 102 LEU A O 1
ATOM 764 N N . GLU A 1 103 ? -4.668 4.656 16.751 1.00 78.06 103 GLU A N 1
ATOM 765 C CA . GLU A 1 103 ? -5.769 5.611 16.959 1.00 78.06 103 GLU A CA 1
ATOM 766 C C . GLU A 1 103 ? -6.859 5.025 17.866 1.00 78.06 103 GLU A C 1
ATOM 768 O O . GLU A 1 103 ? -7.381 5.803 18.698 1.00 78.06 103 GLU A O 1
#

Foldseek 3Di:
DVVLLVVLCPDPVLVVLLVVLVVCQVPPLPPHPCPCVSVVPVVVDCPLLVSLVVLQCVQQNPVLVVQLVVCVVVLPDCLVVDDSNNSSSVSSSVSSSVNNVVD